Protein AF-D5ET42-F1 (afdb_monomer_lite)

pLDDT: mean 80.45, std 18.59, range [32.22, 98.06]

Radius of gyration: 42.94 Å; chains: 1; bounding box: 82×72×112 Å

Secondary structure (DSSP, 8-state):
-HHHHHHHHHHHHHHHHHHHHHHHHHHHHHHHHHHHHHHHHHHHHHHHHHHHHHHHHHHHHHHHHHHHHHHHHHHHHHHHHTTT--HHHHHHHHHHHHHHHTTS-HHHHHHHHHHHHHHHHHHT-PPPHHHHHHHHTTTT-----------S--------------

Organism: Xylanibacter ruminicola (strain ATCC 19189 / DSM 19721 / CIP 105475 / JCM 8958 / 23) (NCBI:txid264731)

Foldseek 3Di:
DVVVVVVVVVVVVVVVVVVVVVVVVVVVVVVVVVVVVVVVVVVVVVVVVVVVVVVVVVVVVVVVVVVVVVVVVVVVVVVVPVPCPPVVVVLVVLVVVLVVLLLDDPVSLVVNLVVVVVVCVVVVDDDDPVSVVSNVCSPVDPPPNPPPPPPDDPPDPPDDDPDDDD

Structure (mmCIF, N/CA/C/O backbone):
data_AF-D5ET42-F1
#
_entry.id   AF-D5ET42-F1
#
loop_
_atom_site.group_PDB
_atom_site.id
_atom_site.type_symbol
_atom_site.label_atom_id
_atom_site.label_alt_id
_atom_site.label_comp_id
_atom_site.label_asym_id
_atom_site.label_entity_id
_atom_site.label_seq_id
_atom_site.pdbx_PDB_ins_code
_atom_site.Cartn_x
_atom_site.Cartn_y
_atom_site.Cartn_z
_atom_site.occupancy
_atom_site.B_iso_or_equiv
_atom_site.auth_seq_id
_atom_site.auth_comp_id
_atom_site.auth_asym_id
_atom_site.auth_atom_id
_atom_site.pdbx_PDB_model_num
ATOM 1 N N . MET A 1 1 ? 43.937 9.858 -68.565 1.00 61.78 1 MET A N 1
ATOM 2 C CA . MET A 1 1 ? 43.182 10.762 -67.668 1.00 61.78 1 MET A CA 1
ATOM 3 C C . MET A 1 1 ? 41.912 10.107 -67.129 1.00 61.78 1 MET A C 1
ATOM 5 O O . MET A 1 1 ? 41.608 10.360 -65.976 1.00 61.78 1 MET A O 1
ATOM 9 N N . GLU A 1 2 ? 41.227 9.237 -67.883 1.00 67.81 2 GLU A N 1
ATOM 10 C CA . GLU A 1 2 ? 40.017 8.525 -67.415 1.00 67.81 2 GLU A CA 1
ATOM 11 C C . GLU A 1 2 ? 40.243 7.592 -66.215 1.00 67.81 2 GLU A C 1
ATOM 13 O O . GLU A 1 2 ? 39.484 7.678 -65.259 1.00 67.81 2 GLU A O 1
ATOM 18 N N . GLN A 1 3 ? 41.324 6.801 -66.191 1.00 73.69 3 GLN A N 1
ATOM 19 C CA . GLN A 1 3 ? 41.611 5.878 -65.076 1.00 73.69 3 GLN A CA 1
ATOM 20 C C . GLN A 1 3 ? 41.656 6.581 -63.703 1.00 73.69 3 GLN A C 1
ATOM 22 O O . GLN A 1 3 ? 41.017 6.146 -62.755 1.00 73.69 3 GLN A O 1
ATOM 27 N N . ASN A 1 4 ? 42.324 7.739 -63.617 1.00 84.19 4 ASN A N 1
ATOM 28 C CA . ASN A 1 4 ? 42.388 8.532 -62.381 1.00 84.19 4 ASN A CA 1
ATOM 29 C C . ASN A 1 4 ? 41.017 9.077 -61.945 1.00 84.19 4 ASN A C 1
ATOM 31 O O . ASN A 1 4 ? 40.796 9.307 -60.759 1.00 84.19 4 ASN A O 1
ATOM 35 N N . TYR A 1 5 ? 40.115 9.339 -62.893 1.00 88.06 5 TYR A N 1
ATOM 36 C CA . TYR A 1 5 ? 38.769 9.818 -62.589 1.00 88.06 5 TYR A CA 1
ATOM 37 C C . TYR A 1 5 ? 37.882 8.683 -62.059 1.00 88.06 5 TYR A C 1
ATOM 39 O O . TYR A 1 5 ? 37.144 8.879 -61.094 1.00 88.06 5 TYR A O 1
ATOM 47 N N . GLU A 1 6 ? 37.993 7.488 -62.642 1.00 90.69 6 GLU A N 1
ATOM 48 C CA . GLU A 1 6 ? 37.292 6.290 -62.169 1.00 90.69 6 GLU A CA 1
ATOM 49 C C . GLU A 1 6 ? 37.764 5.861 -60.775 1.00 90.69 6 GLU A C 1
ATOM 51 O O . GLU A 1 6 ? 36.929 5.598 -59.908 1.00 90.69 6 GLU A O 1
ATOM 56 N N . ASP A 1 7 ? 39.075 5.891 -60.522 1.00 91.38 7 ASP A N 1
ATOM 57 C CA . ASP A 1 7 ? 39.653 5.561 -59.215 1.00 91.38 7 ASP A CA 1
ATOM 58 C C . ASP A 1 7 ? 39.192 6.545 -58.126 1.00 91.38 7 ASP A C 1
ATOM 60 O O . ASP A 1 7 ? 38.817 6.140 -57.021 1.00 91.38 7 ASP A O 1
ATOM 64 N N . LEU A 1 8 ? 39.146 7.846 -58.440 1.00 92.75 8 LEU A N 1
ATOM 65 C CA . LEU A 1 8 ? 38.658 8.870 -57.513 1.00 92.75 8 LEU A CA 1
ATOM 66 C C . LEU A 1 8 ? 37.167 8.690 -57.201 1.00 92.75 8 LEU A C 1
ATOM 68 O O . LEU A 1 8 ? 36.753 8.820 -56.048 1.00 92.75 8 LEU A O 1
ATOM 72 N N . LYS A 1 9 ? 36.363 8.363 -58.217 1.00 94.31 9 LYS A N 1
ATOM 73 C CA . LYS A 1 9 ? 34.932 8.100 -58.051 1.00 94.31 9 LYS A CA 1
ATOM 74 C C . LYS A 1 9 ? 34.693 6.854 -57.198 1.00 94.31 9 LYS A C 1
ATOM 76 O O . LYS A 1 9 ? 33.888 6.896 -56.272 1.00 94.31 9 LYS A O 1
ATOM 81 N N . ALA A 1 10 ? 35.443 5.779 -57.439 1.00 93.75 10 ALA A N 1
ATOM 82 C CA . ALA A 1 10 ? 35.372 4.560 -56.640 1.00 93.75 10 ALA A CA 1
ATOM 83 C C . ALA A 1 10 ? 35.770 4.804 -55.175 1.00 93.75 10 ALA A C 1
ATOM 85 O O . ALA A 1 10 ? 35.119 4.288 -54.262 1.00 93.75 10 ALA A O 1
ATOM 86 N N . TRP A 1 11 ? 36.800 5.623 -54.938 1.00 95.56 11 TRP A N 1
ATOM 87 C CA . TRP A 1 11 ? 37.194 6.038 -53.592 1.00 95.56 11 TRP A CA 1
ATOM 88 C C . TRP A 1 11 ? 36.097 6.857 -52.902 1.00 95.56 11 TRP A C 1
ATOM 90 O O . TRP A 1 11 ? 35.747 6.567 -51.758 1.00 95.56 11 TRP A O 1
ATOM 100 N N . GLN A 1 12 ? 35.503 7.825 -53.604 1.00 95.94 12 GLN A N 1
ATOM 101 C CA . GLN A 1 12 ? 34.404 8.640 -53.083 1.00 95.94 12 GLN A CA 1
ATOM 102 C C . GLN A 1 12 ? 33.178 7.783 -52.730 1.00 95.94 12 GLN A C 1
ATOM 104 O O . GLN A 1 12 ? 32.610 7.939 -51.648 1.00 95.94 12 GLN A O 1
ATOM 109 N N . ASP A 1 13 ? 32.799 6.846 -53.599 1.00 96.12 13 ASP A N 1
ATOM 110 C CA . ASP A 1 13 ? 31.690 5.917 -53.363 1.00 96.12 13 ASP A CA 1
ATOM 111 C C . ASP A 1 13 ? 31.999 4.930 -52.221 1.00 96.12 13 ASP A C 1
ATOM 113 O O . ASP A 1 13 ? 31.106 4.518 -51.476 1.00 96.12 13 ASP A O 1
ATOM 117 N N . GLY A 1 14 ? 33.267 4.545 -52.049 1.00 97.00 14 GLY A N 1
ATOM 118 C CA . GLY A 1 14 ? 33.737 3.764 -50.904 1.00 97.00 14 GLY A CA 1
ATOM 119 C C . GLY A 1 14 ? 33.610 4.533 -49.588 1.00 97.00 14 GLY A C 1
ATOM 120 O O . GLY A 1 14 ? 32.990 4.039 -48.647 1.00 97.00 14 GLY A O 1
ATOM 121 N N . ALA A 1 15 ? 34.127 5.763 -49.545 1.00 96.19 15 ALA A N 1
ATOM 122 C CA . ALA A 1 15 ? 34.041 6.640 -48.379 1.00 96.19 15 ALA A CA 1
ATOM 123 C C . ALA A 1 15 ? 32.583 6.945 -48.006 1.00 96.19 15 ALA A C 1
ATOM 125 O O . ALA A 1 15 ? 32.216 6.891 -46.833 1.00 96.19 15 ALA A O 1
ATOM 126 N N . ARG A 1 16 ? 31.727 7.188 -49.006 1.00 97.31 16 ARG A N 1
ATOM 127 C CA . ARG A 1 16 ? 30.291 7.398 -48.805 1.00 97.31 16 ARG A CA 1
ATOM 128 C C . ARG A 1 16 ? 29.624 6.191 -48.146 1.00 97.31 16 ARG A C 1
ATOM 130 O O . ARG A 1 16 ? 28.936 6.371 -47.148 1.00 97.31 16 ARG A O 1
ATOM 137 N N . ARG A 1 17 ? 29.863 4.975 -48.652 1.00 97.19 17 ARG A N 1
ATOM 138 C CA . ARG A 1 17 ? 29.296 3.744 -48.069 1.00 97.19 17 ARG A CA 1
ATOM 139 C C . ARG A 1 17 ? 29.757 3.508 -46.632 1.00 97.19 17 ARG A C 1
ATOM 141 O O . ARG A 1 17 ? 28.965 3.068 -45.806 1.00 97.19 17 ARG A O 1
ATOM 148 N N . MET A 1 18 ? 31.021 3.803 -46.323 1.00 97.00 18 MET A N 1
ATOM 149 C CA . MET A 1 18 ? 31.527 3.697 -44.951 1.00 97.00 18 MET A CA 1
ATOM 150 C C . MET A 1 18 ? 30.821 4.679 -44.013 1.00 97.00 18 MET A C 1
ATOM 152 O O . MET A 1 18 ? 30.337 4.268 -42.964 1.00 97.00 18 MET A O 1
ATOM 156 N N . LEU A 1 19 ? 30.686 5.944 -44.422 1.00 97.06 19 LEU A N 1
ATOM 157 C CA . LEU A 1 19 ? 29.977 6.954 -43.633 1.00 97.06 19 LEU A CA 1
ATOM 158 C C . LEU A 1 19 ? 28.491 6.617 -43.458 1.00 97.06 19 LEU A C 1
ATOM 160 O O . LEU A 1 19 ? 27.949 6.808 -42.374 1.00 97.06 19 LEU A O 1
ATOM 164 N N . GLU A 1 20 ? 27.832 6.100 -44.495 1.00 97.69 20 GLU A N 1
ATOM 165 C CA . GLU A 1 20 ? 26.436 5.652 -44.413 1.00 97.69 20 GLU A CA 1
ATOM 166 C C . GLU A 1 20 ? 26.274 4.501 -43.405 1.00 97.69 20 GLU A C 1
ATOM 168 O O . GLU A 1 20 ? 25.365 4.545 -42.575 1.00 97.69 20 GLU A O 1
ATOM 173 N N . ASN A 1 21 ? 27.193 3.529 -43.402 1.00 97.88 21 ASN A N 1
ATOM 174 C CA . ASN A 1 21 ? 27.199 2.444 -42.417 1.00 97.88 21 ASN A CA 1
ATOM 175 C C . ASN A 1 21 ? 27.434 2.954 -40.987 1.00 97.88 21 ASN A C 1
ATOM 177 O O . ASN A 1 21 ? 26.739 2.526 -40.065 1.00 97.88 21 ASN A O 1
ATOM 181 N N . ASP A 1 22 ? 28.379 3.876 -40.792 1.00 97.81 22 ASP A N 1
ATOM 182 C CA . ASP A 1 22 ? 28.669 4.451 -39.474 1.00 97.81 22 ASP A CA 1
ATOM 183 C C . ASP A 1 22 ? 27.476 5.257 -38.940 1.00 97.81 22 ASP A C 1
ATOM 185 O O . ASP A 1 22 ? 27.125 5.153 -37.762 1.00 97.81 22 ASP A O 1
ATOM 189 N N . ILE A 1 23 ? 26.810 6.026 -39.809 1.00 97.50 23 ILE A N 1
ATOM 190 C CA . ILE A 1 23 ? 25.582 6.753 -39.467 1.00 97.50 23 ILE A CA 1
ATOM 191 C C . ILE A 1 23 ? 24.500 5.777 -39.001 1.00 97.50 23 ILE A C 1
ATOM 193 O O . ILE A 1 23 ? 23.846 6.037 -37.990 1.00 97.50 23 ILE A O 1
ATOM 197 N N . GLU A 1 24 ? 24.315 4.660 -39.702 1.00 97.81 24 GLU A N 1
ATOM 198 C CA . GLU A 1 24 ? 23.279 3.689 -39.356 1.00 97.81 24 GLU A CA 1
ATOM 199 C C . GLU A 1 24 ? 23.560 3.003 -38.012 1.00 97.81 24 GLU A C 1
ATOM 201 O O . GLU A 1 24 ? 22.688 2.963 -37.144 1.00 97.81 24 GLU A O 1
ATOM 206 N N . GLN A 1 25 ? 24.810 2.598 -37.762 1.00 97.88 25 GLN A N 1
ATOM 207 C CA . GLN A 1 25 ? 25.213 2.059 -36.458 1.00 97.88 25 GLN A CA 1
ATOM 208 C C . GLN A 1 25 ? 25.005 3.064 -35.318 1.00 97.88 25 GLN A C 1
ATOM 210 O O . GLN A 1 25 ? 24.648 2.692 -34.198 1.00 97.88 25 GLN A O 1
ATOM 215 N N . MET A 1 26 ? 25.258 4.349 -35.571 1.00 97.75 26 MET A N 1
ATOM 216 C CA . MET A 1 26 ? 25.073 5.392 -34.564 1.00 97.75 26 MET A CA 1
ATOM 217 C C . MET A 1 26 ? 23.593 5.646 -34.264 1.00 97.75 26 MET A C 1
ATOM 219 O O . MET A 1 26 ? 23.257 5.870 -3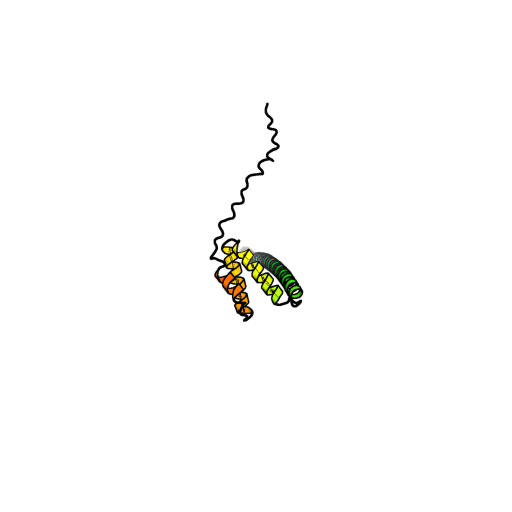3.099 1.00 97.75 26 MET A O 1
ATOM 223 N N . LYS A 1 27 ? 22.704 5.560 -35.262 1.00 97.81 27 LYS A N 1
ATOM 224 C CA . LYS A 1 27 ? 21.250 5.626 -35.039 1.00 97.81 27 LYS A CA 1
ATOM 225 C C . LYS A 1 27 ? 20.757 4.456 -34.197 1.00 97.81 27 LYS A C 1
ATOM 227 O O . LYS A 1 27 ? 20.032 4.685 -33.235 1.00 97.81 27 LYS A O 1
ATOM 232 N N . GLU A 1 28 ? 21.197 3.238 -34.504 1.00 97.69 28 GLU A N 1
ATOM 233 C CA . GLU A 1 28 ? 20.810 2.048 -33.740 1.00 97.69 28 GLU A CA 1
ATOM 234 C C . GLU A 1 28 ? 21.252 2.169 -32.272 1.00 97.69 28 GLU A C 1
ATOM 236 O O . GLU A 1 28 ? 20.462 1.978 -31.346 1.00 97.69 28 GLU A O 1
ATOM 241 N N . LYS A 1 29 ? 22.501 2.595 -32.034 1.00 97.31 29 LYS A N 1
ATOM 242 C CA . LYS A 1 29 ? 23.007 2.861 -30.676 1.00 97.31 29 LYS A CA 1
ATOM 243 C C . LYS A 1 29 ? 22.227 3.968 -29.967 1.00 97.31 29 LYS A C 1
ATOM 245 O O . LYS A 1 29 ? 22.035 3.893 -28.753 1.00 97.31 29 LYS A O 1
ATOM 250 N N . LEU A 1 30 ? 21.812 5.011 -30.686 1.00 97.25 30 LEU A N 1
ATOM 251 C CA . LEU A 1 30 ? 20.998 6.085 -30.121 1.00 97.25 30 LEU A CA 1
ATOM 252 C C . LEU A 1 30 ? 19.616 5.567 -29.707 1.00 97.25 30 LEU A C 1
ATOM 254 O O . LEU A 1 30 ? 19.175 5.858 -28.598 1.00 97.25 30 LEU A O 1
ATOM 258 N N . GLU A 1 31 ? 18.966 4.766 -30.546 1.00 97.44 31 GLU A N 1
ATOM 259 C CA . GLU A 1 31 ? 17.667 4.164 -30.242 1.00 97.44 31 GLU A CA 1
ATOM 260 C C . GLU A 1 31 ? 17.739 3.235 -29.023 1.00 97.44 31 GLU A C 1
ATOM 262 O O . GLU A 1 31 ? 16.921 3.346 -28.107 1.00 97.44 31 GLU A O 1
ATOM 267 N N . GLN A 1 32 ? 18.775 2.395 -28.939 1.00 96.62 32 GLN A N 1
ATOM 268 C CA . GLN A 1 32 ? 19.031 1.564 -27.758 1.00 96.62 32 GLN A CA 1
ATOM 269 C C . GLN A 1 32 ? 19.169 2.412 -26.484 1.00 96.62 32 GLN A C 1
ATOM 271 O O . GLN A 1 32 ? 18.574 2.088 -25.455 1.00 96.62 32 GLN A O 1
ATOM 276 N N . LYS A 1 33 ? 19.904 3.530 -26.545 1.00 96.50 33 LYS A N 1
ATOM 277 C CA . LYS A 1 33 ? 20.048 4.451 -25.406 1.00 96.50 33 LYS A CA 1
ATOM 278 C C . LYS A 1 33 ? 18.732 5.121 -25.021 1.00 96.50 33 LYS A C 1
ATOM 280 O O . LYS A 1 33 ? 18.449 5.234 -23.833 1.00 96.50 33 LYS A O 1
ATOM 285 N N . LEU A 1 34 ? 17.921 5.538 -25.991 1.00 96.81 34 LEU A N 1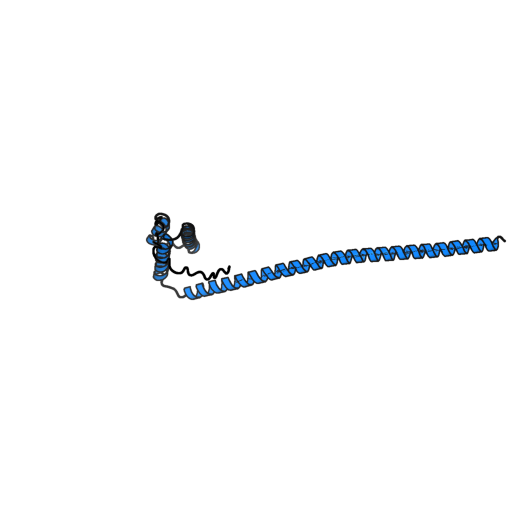
ATOM 286 C CA . LEU A 1 34 ? 16.604 6.123 -25.723 1.00 96.81 34 LEU A CA 1
ATOM 287 C C . LEU A 1 34 ? 15.670 5.117 -25.039 1.00 96.81 34 LEU A C 1
ATOM 289 O O . LEU A 1 34 ? 14.960 5.476 -24.102 1.00 96.81 34 LEU A O 1
ATOM 293 N N . ASN A 1 35 ? 15.712 3.850 -25.452 1.00 96.75 35 ASN A N 1
ATOM 294 C CA . ASN A 1 35 ? 14.950 2.789 -24.798 1.00 96.75 35 ASN A CA 1
ATOM 295 C C . ASN A 1 35 ? 15.416 2.547 -23.354 1.00 96.75 35 ASN A C 1
ATOM 297 O O . ASN A 1 35 ? 14.577 2.360 -22.475 1.00 96.75 35 ASN A O 1
ATOM 301 N N . LEU A 1 36 ? 16.724 2.612 -23.082 1.00 96.69 36 LEU A N 1
ATOM 302 C CA . LEU A 1 36 ? 17.248 2.512 -21.714 1.00 96.69 36 LEU A CA 1
ATOM 303 C C . LEU A 1 36 ? 16.757 3.653 -20.816 1.00 96.69 36 LEU A C 1
ATOM 305 O O . LEU A 1 36 ? 16.370 3.390 -19.683 1.00 96.69 36 LEU A O 1
ATOM 309 N N . VAL A 1 37 ? 16.716 4.891 -21.317 1.00 97.06 37 VAL A N 1
ATOM 310 C CA . VAL A 1 37 ? 16.195 6.037 -20.548 1.00 97.06 37 VAL A CA 1
ATOM 311 C C . VAL A 1 37 ? 14.733 5.812 -20.159 1.00 97.06 37 VAL A C 1
ATOM 313 O O . VAL A 1 37 ? 14.387 5.961 -18.993 1.00 97.06 37 VAL A O 1
ATOM 316 N N . ARG A 1 38 ? 13.898 5.342 -21.092 1.00 96.44 38 ARG A N 1
ATOM 317 C CA . ARG A 1 38 ? 12.492 5.008 -20.799 1.00 96.44 38 ARG A CA 1
ATOM 318 C C . ARG A 1 38 ? 12.357 3.912 -19.740 1.00 96.44 38 ARG A C 1
ATOM 320 O O . ARG A 1 38 ? 11.472 3.971 -18.894 1.00 96.44 38 ARG A O 1
ATOM 327 N N . LEU A 1 39 ? 13.227 2.901 -19.774 1.00 96.94 39 LEU A N 1
ATOM 328 C CA . LEU A 1 39 ? 13.244 1.853 -18.748 1.00 96.94 39 LEU A CA 1
ATOM 329 C C . LEU A 1 39 ? 13.669 2.392 -17.378 1.00 96.94 39 LEU A C 1
ATOM 331 O O . LEU A 1 39 ? 13.138 1.940 -16.365 1.00 96.94 39 LEU A O 1
ATOM 335 N N . MET A 1 40 ? 14.595 3.352 -17.334 1.00 97.06 40 MET A N 1
ATOM 336 C CA . MET A 1 40 ? 14.982 4.018 -16.089 1.00 97.06 40 MET A CA 1
ATOM 337 C C . MET A 1 40 ? 13.823 4.833 -15.510 1.00 97.06 40 MET A C 1
ATOM 339 O O . MET A 1 40 ? 13.522 4.670 -14.335 1.00 97.06 40 MET A O 1
ATOM 343 N N . GLU A 1 41 ? 13.109 5.604 -16.335 1.00 96.75 41 GLU A N 1
ATOM 344 C CA . GLU A 1 41 ? 11.921 6.362 -15.906 1.00 96.75 41 GLU A CA 1
ATOM 345 C C . GLU A 1 41 ? 10.851 5.438 -15.300 1.00 96.75 41 GLU A C 1
ATOM 347 O O . GLU A 1 41 ? 10.364 5.678 -14.196 1.00 96.75 41 GLU A O 1
ATOM 352 N N . LEU A 1 42 ? 10.551 4.316 -15.964 1.00 97.56 42 LEU A N 1
ATOM 353 C CA . LEU A 1 42 ? 9.627 3.307 -15.430 1.00 97.56 42 LEU A CA 1
ATOM 354 C C . LEU A 1 42 ? 10.133 2.670 -14.129 1.00 97.56 42 LEU A C 1
ATOM 356 O O . LEU A 1 42 ? 9.342 2.316 -13.255 1.00 97.56 42 LEU A O 1
ATOM 360 N N . THR A 1 43 ? 11.447 2.502 -13.990 1.00 97.81 43 THR A N 1
ATOM 361 C CA . THR A 1 43 ? 12.050 1.964 -12.766 1.00 97.81 43 THR A CA 1
ATOM 362 C C . THR A 1 43 ? 11.884 2.943 -11.604 1.00 97.81 43 THR A C 1
ATOM 364 O O . THR A 1 43 ? 11.491 2.519 -10.519 1.00 97.81 43 THR A O 1
ATOM 367 N N . ASP A 1 44 ? 12.093 4.239 -11.830 1.00 97.81 44 ASP A N 1
ATOM 368 C CA . ASP A 1 44 ? 11.899 5.280 -10.814 1.00 97.81 44 ASP A CA 1
ATOM 369 C C . ASP A 1 44 ? 10.430 5.377 -10.367 1.00 97.81 44 ASP A C 1
ATOM 371 O O . ASP A 1 44 ? 10.138 5.491 -9.169 1.00 97.81 44 ASP A O 1
ATOM 375 N N . GLU A 1 45 ? 9.483 5.244 -11.302 1.00 97.75 45 GLU A N 1
ATOM 376 C CA . GLU A 1 45 ? 8.052 5.163 -10.982 1.00 97.75 45 GLU A CA 1
ATOM 377 C C . GLU A 1 45 ? 7.730 3.945 -10.101 1.00 97.75 45 GLU A C 1
ATOM 379 O O . GLU A 1 45 ? 6.994 4.053 -9.111 1.00 97.75 45 GLU A O 1
ATOM 384 N N . LEU A 1 46 ? 8.298 2.779 -10.427 1.00 98.06 46 LEU A N 1
ATOM 385 C CA . LEU A 1 46 ? 8.115 1.559 -9.642 1.00 98.06 46 LEU A CA 1
ATOM 386 C C . LEU A 1 46 ? 8.728 1.674 -8.244 1.00 98.06 46 LEU A C 1
ATOM 388 O O . LEU A 1 46 ? 8.090 1.250 -7.280 1.00 98.06 46 LEU A O 1
ATOM 392 N N . LEU A 1 47 ? 9.914 2.272 -8.113 1.00 97.88 47 LEU A N 1
ATOM 393 C CA . LEU A 1 47 ? 10.551 2.524 -6.817 1.00 97.88 47 LEU A CA 1
ATOM 394 C C . LEU A 1 47 ? 9.688 3.440 -5.947 1.00 97.88 47 LEU A C 1
ATOM 396 O O . LEU A 1 47 ? 9.380 3.096 -4.807 1.00 97.88 47 LEU A O 1
ATOM 400 N N . THR A 1 48 ? 9.181 4.531 -6.522 1.00 97.62 48 THR A N 1
ATOM 401 C CA . THR A 1 48 ? 8.266 5.449 -5.826 1.00 97.62 48 THR A CA 1
ATOM 402 C C . THR A 1 48 ? 7.009 4.723 -5.331 1.00 97.62 48 THR A C 1
ATOM 404 O O . THR A 1 48 ? 6.529 4.949 -4.217 1.00 97.62 48 THR A O 1
ATOM 407 N N . LYS A 1 49 ? 6.466 3.806 -6.142 1.00 97.88 49 LYS A N 1
ATOM 408 C CA . LYS A 1 49 ? 5.300 2.999 -5.763 1.00 97.88 49 LYS A CA 1
ATOM 409 C C . LYS A 1 49 ? 5.618 2.005 -4.643 1.00 97.88 49 LYS A C 1
ATOM 411 O O . LYS A 1 49 ? 4.777 1.808 -3.767 1.00 97.88 49 LYS A O 1
ATOM 416 N N . ILE A 1 50 ? 6.800 1.391 -4.661 1.00 97.94 50 ILE A N 1
ATOM 417 C CA . ILE A 1 50 ? 7.267 0.488 -3.600 1.00 97.94 50 ILE A CA 1
ATOM 418 C C . ILE A 1 50 ? 7.387 1.244 -2.276 1.00 97.94 50 ILE A C 1
ATOM 420 O O . ILE A 1 50 ? 6.869 0.768 -1.267 1.00 97.94 50 ILE A O 1
ATOM 424 N N . ASP A 1 51 ? 7.994 2.429 -2.278 1.00 97.50 51 ASP A N 1
ATOM 425 C CA . ASP A 1 51 ? 8.156 3.238 -1.066 1.00 97.50 51 ASP A CA 1
ATOM 426 C C . ASP A 1 51 ? 6.807 3.625 -0.459 1.00 97.50 51 ASP A C 1
ATOM 428 O O . ASP A 1 51 ? 6.588 3.471 0.746 1.00 97.50 51 ASP A O 1
ATOM 432 N N . ARG A 1 52 ? 5.856 4.034 -1.305 1.00 97.88 52 ARG A N 1
ATOM 433 C CA . ARG A 1 52 ? 4.485 4.313 -0.871 1.00 97.88 52 ARG A CA 1
ATOM 434 C C . ARG A 1 52 ? 3.819 3.086 -0.242 1.00 97.88 52 ARG A C 1
ATOM 436 O O . ARG A 1 52 ? 3.274 3.191 0.853 1.00 97.88 52 ARG A O 1
ATOM 443 N N . LEU A 1 53 ? 3.864 1.934 -0.913 1.00 97.69 53 LEU A N 1
ATOM 444 C CA . LEU A 1 53 ? 3.257 0.696 -0.408 1.00 97.69 53 LEU A CA 1
ATOM 445 C C . LEU A 1 53 ? 3.904 0.232 0.903 1.00 97.69 53 LEU A C 1
ATOM 447 O O . LEU A 1 53 ? 3.213 -0.273 1.785 1.00 97.69 53 LEU A O 1
ATOM 451 N N . ASN A 1 54 ? 5.214 0.425 1.057 1.00 97.50 54 ASN A N 1
ATOM 452 C CA . ASN A 1 54 ? 5.915 0.127 2.302 1.00 97.50 54 ASN A CA 1
ATOM 453 C C . ASN A 1 54 ? 5.442 1.025 3.452 1.00 97.50 54 ASN A C 1
ATOM 455 O O . ASN A 1 54 ? 5.245 0.522 4.559 1.00 97.50 54 ASN A O 1
ATOM 459 N N . SER A 1 55 ? 5.212 2.316 3.191 1.00 96.94 55 SER A N 1
ATOM 460 C CA . SER A 1 55 ? 4.631 3.232 4.180 1.00 96.94 55 SER A CA 1
ATOM 461 C C . SER A 1 55 ? 3.220 2.797 4.582 1.00 96.94 55 SER A C 1
ATOM 463 O O . SER A 1 55 ? 2.940 2.661 5.770 1.00 96.94 55 SER A O 1
ATOM 465 N N . GLU A 1 56 ? 2.355 2.499 3.608 1.00 97.19 56 GLU A N 1
ATOM 466 C CA . GLU A 1 56 ? 0.984 2.029 3.863 1.00 97.19 56 GLU A CA 1
ATOM 467 C C . GLU A 1 56 ? 0.982 0.724 4.688 1.00 97.19 56 GLU A C 1
ATOM 469 O O . GLU A 1 56 ? 0.219 0.576 5.644 1.00 97.19 56 GLU A O 1
ATOM 474 N N . LEU A 1 57 ? 1.893 -0.208 4.387 1.00 96.69 57 LEU A N 1
ATOM 475 C CA . LEU A 1 57 ? 2.049 -1.451 5.144 1.00 96.69 57 LEU A CA 1
ATOM 476 C C . LEU A 1 57 ? 2.531 -1.213 6.584 1.00 96.69 57 LEU A C 1
ATOM 478 O O . LEU A 1 57 ? 2.141 -1.947 7.498 1.00 96.69 57 LEU A O 1
ATOM 482 N N . GLN A 1 58 ? 3.406 -0.232 6.800 1.00 97.25 58 GLN A N 1
ATOM 483 C CA . GLN A 1 58 ? 3.883 0.125 8.133 1.00 97.25 58 GLN A CA 1
ATOM 484 C C . GLN A 1 58 ? 2.750 0.702 8.991 1.00 97.25 58 GLN A C 1
ATOM 486 O O . GLN A 1 58 ? 2.615 0.308 10.154 1.00 97.25 58 GLN A O 1
ATOM 491 N N . ASP A 1 59 ? 1.911 1.557 8.410 1.00 96.94 59 ASP A N 1
ATOM 492 C CA . ASP A 1 59 ? 0.750 2.134 9.089 1.00 96.94 59 ASP A CA 1
ATOM 493 C C . ASP A 1 59 ? -0.261 1.050 9.487 1.00 96.94 59 ASP A C 1
ATOM 495 O O . ASP A 1 59 ? -0.690 0.994 10.642 1.00 96.94 59 ASP A O 1
ATOM 499 N N . GLU A 1 60 ? -0.577 0.123 8.581 1.00 95.88 60 GLU A N 1
ATOM 500 C CA . GLU A 1 60 ? -1.444 -1.031 8.865 1.00 95.88 60 GLU A CA 1
ATOM 501 C C . GLU A 1 60 ? -0.891 -1.916 9.992 1.00 95.88 60 GLU A C 1
ATOM 503 O O . GLU A 1 60 ? -1.614 -2.319 10.909 1.00 95.88 60 GLU A O 1
ATOM 508 N N . ARG A 1 61 ? 0.421 -2.186 9.995 1.00 95.94 61 ARG A N 1
ATOM 509 C CA . ARG A 1 61 ? 1.065 -2.942 11.084 1.00 95.94 61 ARG A CA 1
ATOM 510 C C . ARG A 1 61 ? 0.935 -2.230 12.429 1.00 95.94 61 ARG A C 1
ATOM 512 O O . ARG A 1 61 ? 0.650 -2.889 13.431 1.00 95.94 61 ARG A O 1
ATOM 519 N N . ALA A 1 62 ? 1.110 -0.910 12.458 1.00 95.50 62 ALA A N 1
ATOM 520 C CA . ALA A 1 62 ? 0.949 -0.118 13.674 1.00 95.50 62 ALA A CA 1
ATOM 521 C C . ALA A 1 62 ? -0.506 -0.137 14.175 1.00 95.50 62 ALA A C 1
ATOM 523 O O . ALA A 1 62 ? -0.749 -0.345 15.368 1.00 95.50 62 ALA A O 1
ATOM 524 N N . GLN A 1 63 ? -1.479 0.004 13.270 1.00 94.50 63 GLN A N 1
ATOM 525 C CA . GLN A 1 63 ? -2.904 -0.086 13.603 1.00 94.50 63 GLN A CA 1
ATOM 526 C C . GLN A 1 63 ? -3.270 -1.463 14.161 1.00 94.50 63 GLN A C 1
ATOM 528 O O . GLN A 1 63 ? -3.936 -1.556 15.197 1.00 94.50 63 GLN A O 1
ATOM 533 N N . ARG A 1 64 ? -2.782 -2.537 13.532 1.00 94.69 64 ARG A N 1
ATOM 534 C CA . ARG A 1 64 ? -2.987 -3.906 14.010 1.00 94.69 64 ARG A CA 1
ATOM 535 C C . ARG A 1 64 ? -2.409 -4.115 15.405 1.00 94.69 64 ARG A C 1
ATOM 537 O O . ARG A 1 64 ? -3.093 -4.667 16.262 1.00 94.69 64 ARG A O 1
ATOM 544 N N . GLN A 1 65 ? -1.190 -3.646 15.660 1.00 94.88 65 GLN A N 1
ATOM 545 C CA . GLN A 1 65 ? -0.576 -3.7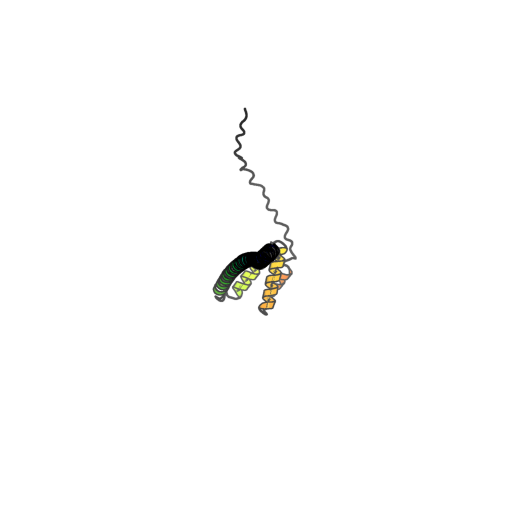61 16.982 1.00 94.88 65 GLN A CA 1
ATOM 546 C C . GLN A 1 65 ? -1.388 -3.007 18.046 1.00 94.88 65 GLN A C 1
ATOM 548 O O . GLN A 1 65 ? -1.625 -3.531 19.134 1.00 94.88 65 GLN A O 1
ATOM 553 N N . ALA A 1 66 ? -1.882 -1.808 17.725 1.00 93.31 66 ALA A N 1
ATOM 554 C CA . ALA A 1 66 ? -2.758 -1.058 18.621 1.00 93.31 66 ALA A CA 1
ATOM 555 C C . ALA A 1 66 ? -4.076 -1.804 18.904 1.00 93.31 66 ALA A C 1
ATOM 557 O O . ALA A 1 66 ? -4.555 -1.811 20.041 1.00 93.31 66 ALA A O 1
ATOM 558 N N . ALA A 1 67 ? -4.657 -2.458 17.895 1.00 91.88 67 ALA A N 1
ATOM 559 C CA . ALA A 1 67 ? -5.852 -3.281 18.058 1.00 91.88 67 ALA A CA 1
ATOM 560 C C . ALA A 1 67 ? -5.589 -4.526 18.924 1.00 91.88 67 ALA A C 1
ATOM 562 O O . ALA A 1 67 ? -6.389 -4.831 19.806 1.00 91.88 67 ALA A O 1
ATOM 563 N N . GLU A 1 68 ? -4.455 -5.206 18.738 1.00 93.31 68 GLU A N 1
ATOM 564 C CA . GLU A 1 68 ? -4.049 -6.362 19.551 1.00 93.31 68 GLU A CA 1
ATOM 565 C C . GLU A 1 68 ? -3.835 -5.981 21.024 1.00 93.31 68 GLU A C 1
ATOM 567 O O . GLU A 1 68 ? -4.265 -6.712 21.920 1.00 93.31 68 GLU A O 1
ATOM 572 N N . VAL A 1 69 ? -3.249 -4.809 21.296 1.00 92.25 69 VAL A N 1
ATOM 573 C CA . VAL A 1 69 ? -3.121 -4.278 22.664 1.00 92.25 69 VAL A CA 1
ATOM 574 C C . VAL A 1 69 ? -4.498 -4.037 23.283 1.00 92.25 69 VAL A C 1
ATOM 576 O O . VAL A 1 69 ? -4.763 -4.545 24.373 1.00 92.25 69 VAL A O 1
ATOM 579 N N . LYS A 1 70 ? -5.406 -3.350 22.576 1.00 91.06 70 LYS A N 1
ATOM 580 C CA . LYS A 1 70 ? -6.783 -3.120 23.053 1.00 91.06 70 LYS A CA 1
ATOM 581 C C . LYS A 1 70 ? -7.526 -4.431 23.313 1.00 91.06 70 LYS A C 1
ATOM 583 O O . LYS A 1 70 ? -8.217 -4.565 24.319 1.00 91.06 70 LYS A O 1
ATOM 588 N N . LEU A 1 71 ? -7.368 -5.419 22.435 1.00 89.19 71 LEU A N 1
ATOM 589 C CA . LEU A 1 71 ? -7.989 -6.732 22.592 1.00 89.19 71 LEU A CA 1
ATOM 590 C C . LEU A 1 71 ? -7.407 -7.492 23.795 1.00 89.19 71 LEU A C 1
ATOM 592 O O . LEU A 1 71 ? -8.147 -8.126 24.543 1.00 89.19 71 LEU A O 1
ATOM 596 N N . SER A 1 72 ? -6.101 -7.377 24.044 1.00 88.06 72 SER A N 1
ATOM 597 C CA . SER A 1 72 ? -5.454 -7.912 25.249 1.00 88.06 72 SER A CA 1
ATOM 598 C C . SER A 1 72 ? -5.970 -7.247 26.531 1.00 88.06 72 SER A C 1
ATOM 600 O O . SER A 1 72 ? -6.232 -7.932 27.521 1.00 88.06 72 SER A O 1
ATOM 602 N N . GLU A 1 73 ? -6.172 -5.928 26.526 1.00 87.06 73 GLU A N 1
ATOM 603 C CA . GLU A 1 73 ? -6.782 -5.195 27.644 1.00 87.06 73 GLU A CA 1
ATOM 604 C C . GLU A 1 73 ? -8.221 -5.651 27.908 1.00 87.06 73 GLU A C 1
ATOM 606 O O . GLU A 1 73 ? -8.567 -5.955 29.053 1.00 87.06 73 GLU A O 1
ATOM 611 N N . LEU A 1 74 ? -9.034 -5.795 26.856 1.00 83.94 74 LEU A N 1
ATOM 612 C CA . LEU A 1 74 ? -10.386 -6.354 26.953 1.00 83.94 74 LEU A CA 1
ATOM 613 C C . LEU A 1 74 ? -10.370 -7.782 27.509 1.00 83.94 74 LEU A C 1
ATOM 615 O O . LEU A 1 74 ? -11.152 -8.106 28.403 1.00 83.94 74 LEU A O 1
ATOM 619 N N . ASN A 1 75 ? -9.438 -8.623 27.058 1.00 78.31 75 ASN A N 1
ATOM 620 C CA . ASN A 1 75 ? -9.294 -9.983 27.566 1.00 78.31 75 ASN A CA 1
ATOM 621 C C . ASN A 1 75 ? -8.925 -10.002 29.054 1.00 78.31 75 ASN A C 1
ATOM 623 O O . ASN A 1 75 ? -9.498 -10.792 29.802 1.00 78.31 75 ASN A O 1
ATOM 627 N N . LYS A 1 76 ? -8.034 -9.116 29.520 1.00 79.62 76 LYS A N 1
ATOM 628 C CA . LYS A 1 76 ? -7.704 -8.982 30.952 1.00 79.62 76 LYS A CA 1
ATOM 629 C C . LYS A 1 76 ? -8.910 -8.541 31.780 1.00 79.62 76 LYS A C 1
ATOM 631 O O . LYS A 1 76 ? -9.117 -9.082 32.865 1.00 79.62 76 LYS A O 1
ATOM 636 N N . LEU A 1 77 ? -9.717 -7.609 31.268 1.00 75.06 77 LEU A N 1
ATOM 637 C CA . LEU A 1 77 ? -10.979 -7.221 31.903 1.00 75.06 77 LEU A CA 1
ATOM 638 C C . LEU A 1 77 ? -11.935 -8.416 31.977 1.00 75.06 77 LEU A C 1
ATOM 640 O O . LEU A 1 77 ? -12.457 -8.702 33.050 1.00 75.06 77 LEU A O 1
ATOM 644 N N . SER A 1 78 ? -12.092 -9.175 30.890 1.00 67.12 78 SER A N 1
ATOM 645 C CA . SER A 1 78 ? -12.939 -10.374 30.878 1.00 67.12 78 SER A CA 1
ATOM 646 C C . SER A 1 78 ? -12.447 -11.449 31.856 1.00 67.12 78 SER A C 1
ATOM 648 O O . SER A 1 78 ? -13.246 -12.016 32.591 1.00 67.12 78 SER A O 1
ATOM 650 N N . ALA A 1 79 ? -11.133 -11.674 31.953 1.00 62.81 79 ALA A N 1
ATOM 651 C CA . ALA A 1 79 ? -10.537 -12.662 32.847 1.00 62.81 79 ALA A CA 1
ATOM 652 C C . ALA A 1 79 ? -10.622 -12.237 34.324 1.00 62.81 79 ALA A C 1
ATOM 654 O O . ALA A 1 79 ? -10.818 -13.078 35.201 1.00 62.81 79 ALA A O 1
ATOM 655 N N . GLY A 1 80 ? -10.521 -10.933 34.608 1.00 55.72 80 GLY A N 1
ATOM 656 C CA . GLY A 1 80 ? -10.753 -10.370 35.940 1.00 55.72 80 GLY A CA 1
ATOM 657 C C . GLY A 1 80 ? -12.223 -10.436 36.368 1.00 55.72 80 GLY A C 1
ATOM 658 O O . GLY A 1 80 ? -12.509 -10.695 37.536 1.00 55.72 80 GLY A O 1
ATOM 659 N N . VAL A 1 81 ? -13.147 -10.277 35.416 1.00 54.12 81 VAL A N 1
ATOM 660 C CA . VAL A 1 81 ? -14.605 -10.393 35.611 1.00 54.12 81 VAL A CA 1
ATOM 661 C C . VAL A 1 81 ? -15.082 -11.858 35.591 1.00 54.12 81 VAL A C 1
ATOM 663 O O . VAL A 1 81 ? -16.145 -12.166 36.121 1.00 54.12 81 VAL A O 1
ATOM 666 N N . ALA A 1 82 ? -14.278 -12.791 35.067 1.00 47.72 82 ALA A N 1
ATOM 667 C CA . ALA A 1 82 ? -14.547 -14.234 35.069 1.00 47.72 82 ALA A CA 1
ATOM 668 C C . ALA A 1 82 ? -14.331 -14.912 36.437 1.00 47.72 82 ALA A C 1
ATOM 670 O O . ALA A 1 82 ? -14.625 -16.101 36.595 1.00 47.72 82 ALA A O 1
ATOM 671 N N . ARG A 1 83 ? -13.894 -14.180 37.473 1.00 53.00 83 ARG A N 1
ATOM 672 C CA . ARG A 1 83 ? -14.286 -14.554 38.838 1.00 53.00 83 ARG A CA 1
ATOM 673 C C . ARG A 1 83 ? -15.777 -14.302 38.897 1.00 53.00 83 ARG A C 1
ATOM 675 O O . ARG A 1 83 ? -16.138 -13.139 38.908 1.00 53.00 83 ARG A O 1
ATOM 682 N N . LYS A 1 84 ? -16.595 -15.364 38.878 1.00 58.28 84 LYS A N 1
ATOM 683 C CA . LYS A 1 84 ? -18.065 -15.325 38.954 1.00 58.28 84 LYS A CA 1
ATOM 684 C C . LYS A 1 84 ? -18.519 -14.319 40.017 1.00 58.28 84 LYS A C 1
ATOM 686 O O . LYS A 1 84 ? -18.759 -14.703 41.160 1.00 58.28 84 LYS A O 1
ATOM 691 N N . SER A 1 85 ? -18.606 -13.041 39.656 1.00 60.41 85 SER A N 1
ATOM 692 C CA . SER A 1 85 ? -19.249 -12.040 40.483 1.00 60.41 85 SER A CA 1
ATOM 693 C C . SER A 1 85 ? -20.658 -12.579 40.647 1.00 60.41 85 SER A C 1
ATOM 695 O O . SER A 1 85 ? -21.276 -12.916 39.628 1.00 60.41 85 SER A O 1
ATOM 697 N N . PRO A 1 86 ? -21.135 -12.780 41.886 1.00 75.44 86 PRO A N 1
ATOM 698 C CA . PRO A 1 86 ? -22.496 -13.223 42.111 1.00 75.44 86 PRO A CA 1
ATOM 699 C C . PRO A 1 86 ? -23.420 -12.418 41.201 1.00 75.44 86 PRO A C 1
ATOM 701 O O . PRO A 1 86 ? -23.271 -11.201 41.100 1.00 75.44 86 PRO A O 1
ATOM 704 N N . GLN A 1 87 ? -24.346 -13.079 40.506 1.00 74.19 87 GLN A N 1
ATOM 705 C CA . GLN A 1 87 ? -25.278 -12.413 39.585 1.00 74.19 87 GLN A CA 1
ATOM 706 C C . GLN A 1 87 ? -25.931 -11.182 40.242 1.00 74.19 87 GLN A C 1
ATOM 708 O O . GLN A 1 87 ? -26.145 -10.158 39.604 1.00 74.19 87 GLN A O 1
ATOM 713 N N . VAL A 1 88 ? -26.147 -11.261 41.556 1.00 77.56 88 VAL A N 1
ATOM 714 C CA . VAL A 1 88 ? -26.605 -10.177 42.428 1.00 77.56 88 VAL A CA 1
ATOM 715 C C . VAL A 1 88 ? -25.728 -8.919 42.348 1.00 77.56 88 VAL A C 1
ATOM 717 O O . VAL A 1 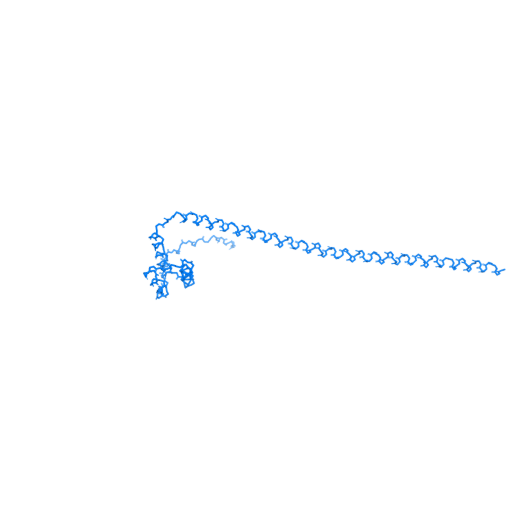88 ? -26.264 -7.819 42.232 1.00 77.56 88 VAL A O 1
ATOM 720 N N . ASP A 1 89 ? -24.403 -9.052 42.377 1.00 80.31 89 ASP A N 1
ATOM 721 C CA . ASP A 1 89 ? -23.466 -7.925 42.325 1.00 80.31 89 ASP A CA 1
ATOM 722 C C . ASP A 1 89 ? -23.415 -7.293 40.932 1.00 80.31 89 ASP A C 1
ATOM 724 O O . ASP A 1 89 ? -23.372 -6.067 40.812 1.00 80.31 89 ASP A O 1
ATOM 728 N N . ILE A 1 90 ? -23.510 -8.114 39.881 1.00 79.25 90 ILE A N 1
ATOM 729 C CA . ILE A 1 90 ? -23.617 -7.640 38.494 1.00 79.25 90 ILE A CA 1
ATOM 730 C C . ILE A 1 90 ? -24.907 -6.828 38.329 1.00 79.25 90 ILE A C 1
ATOM 732 O O . ILE A 1 90 ? -24.861 -5.673 37.909 1.00 79.25 90 ILE A O 1
ATOM 736 N N . LEU A 1 91 ? -26.050 -7.374 38.754 1.00 83.38 91 LEU A N 1
ATOM 737 C CA . LEU A 1 91 ? -27.339 -6.678 38.703 1.00 83.38 91 LEU A CA 1
ATOM 738 C C . LEU A 1 91 ? -27.337 -5.397 39.554 1.00 83.38 91 LEU A C 1
ATOM 740 O O . LEU A 1 91 ? -27.906 -4.381 39.159 1.00 83.38 91 LEU A O 1
ATOM 744 N N . LYS A 1 92 ? -26.664 -5.399 40.711 1.00 84.38 92 LYS A N 1
ATOM 745 C CA . LYS A 1 92 ? -26.497 -4.203 41.553 1.00 84.38 92 LYS A CA 1
ATOM 746 C C . LYS A 1 92 ? -25.678 -3.119 40.847 1.00 84.38 92 LYS A C 1
ATOM 748 O O . LYS A 1 92 ? -26.058 -1.947 40.898 1.00 84.38 92 LYS A O 1
ATOM 753 N N . ALA A 1 93 ? -24.593 -3.492 40.170 1.0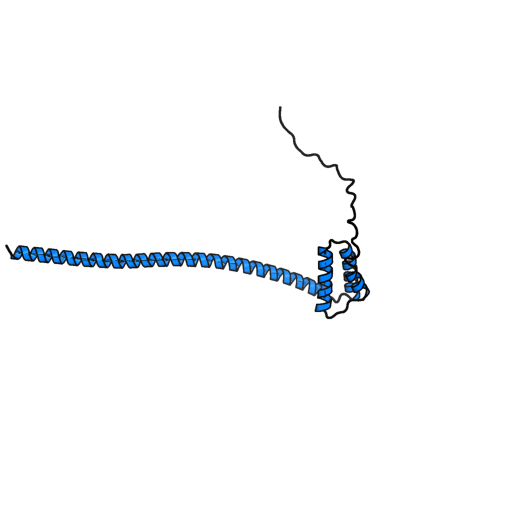0 84.38 93 ALA A N 1
ATOM 754 C CA . ALA A 1 93 ? -23.791 -2.566 39.378 1.00 84.38 93 ALA A CA 1
ATOM 755 C C . ALA A 1 93 ? -24.592 -1.993 38.198 1.00 84.38 93 ALA A C 1
ATOM 757 O O . ALA A 1 93 ? -24.569 -0.781 37.983 1.00 84.38 93 ALA A O 1
ATOM 758 N N . MET A 1 94 ? -25.372 -2.828 37.503 1.00 86.06 94 MET A N 1
ATOM 759 C CA . MET A 1 94 ? -26.243 -2.405 36.399 1.00 86.06 94 MET A CA 1
ATOM 760 C C . MET A 1 94 ? -27.303 -1.396 36.855 1.00 86.06 94 MET A C 1
ATOM 762 O O . MET A 1 94 ? -27.422 -0.325 36.259 1.00 86.06 94 MET A O 1
ATOM 766 N N . ARG A 1 95 ? -27.994 -1.661 37.973 1.00 86.38 95 ARG A N 1
ATOM 767 C CA . ARG A 1 95 ? -28.931 -0.702 38.592 1.00 86.38 95 ARG A CA 1
ATOM 768 C C . ARG A 1 95 ? -28.253 0.617 38.945 1.00 86.38 95 ARG A C 1
ATOM 770 O O . ARG A 1 95 ? -28.803 1.690 38.710 1.00 86.38 95 ARG A O 1
ATOM 777 N N . SER A 1 96 ? -27.053 0.554 39.524 1.00 87.44 96 SER A N 1
ATOM 778 C CA . SER A 1 96 ? -26.313 1.763 39.885 1.00 87.44 96 SER A CA 1
ATOM 779 C C . SER A 1 96 ? -25.901 2.568 38.654 1.00 87.44 96 SER A C 1
ATOM 781 O O . SER A 1 96 ? -25.951 3.796 38.691 1.00 87.44 96 SER A O 1
ATOM 783 N N . TYR A 1 97 ? -25.505 1.894 37.575 1.00 87.88 97 TYR A N 1
ATOM 784 C CA . TYR A 1 97 ? -25.157 2.532 36.314 1.00 87.88 97 TYR A CA 1
ATOM 785 C C . TYR A 1 97 ? -26.365 3.238 35.688 1.00 87.88 97 TYR A C 1
ATOM 787 O O . TYR A 1 97 ? -26.252 4.415 35.355 1.00 87.88 97 TYR A O 1
ATOM 795 N N . LEU A 1 98 ? -27.533 2.588 35.616 1.00 86.56 98 LEU A N 1
ATOM 796 C CA . LEU A 1 98 ? -28.761 3.198 35.082 1.00 86.56 98 LEU A CA 1
ATOM 797 C C . LEU A 1 98 ? -29.159 4.469 35.848 1.00 86.56 98 LEU A C 1
ATOM 799 O O . LEU A 1 98 ? -29.389 5.513 35.234 1.00 86.56 98 LEU A O 1
ATOM 803 N N . LYS A 1 99 ? -29.101 4.434 37.186 1.00 85.56 99 LYS A N 1
ATOM 804 C CA . LYS A 1 99 ? -29.348 5.613 38.037 1.00 85.56 99 LYS A CA 1
ATOM 805 C C . LYS A 1 99 ? -28.385 6.770 37.761 1.00 85.56 99 LYS A C 1
ATOM 807 O O . LYS A 1 99 ? -28.774 7.936 37.826 1.00 85.56 99 LYS A O 1
ATOM 812 N N . ILE A 1 100 ? -27.115 6.474 37.482 1.00 85.31 100 ILE A N 1
ATOM 813 C CA . ILE A 1 100 ? -26.119 7.496 37.128 1.00 85.31 100 ILE A CA 1
ATOM 814 C C . ILE A 1 100 ? -26.387 8.037 35.719 1.00 85.31 100 ILE A C 1
ATOM 816 O O . ILE A 1 100 ? -26.266 9.246 35.503 1.00 85.31 100 ILE A O 1
ATOM 820 N N . SER A 1 101 ? -26.751 7.163 34.780 1.00 85.94 101 SER A N 1
ATOM 821 C CA . SER A 1 101 ? -27.021 7.496 33.380 1.00 85.94 101 SER A CA 1
ATOM 822 C C . SER A 1 101 ? -28.225 8.419 33.214 1.00 85.94 101 SER A C 1
ATOM 824 O O . SER A 1 101 ? -28.138 9.334 32.400 1.00 85.94 101 SER A O 1
ATOM 826 N N . LYS A 1 102 ? -29.266 8.305 34.054 1.00 83.00 102 LYS A N 1
ATOM 827 C CA . LYS A 1 102 ? -30.394 9.263 34.099 1.00 83.00 102 LYS A CA 1
ATOM 828 C C . LYS A 1 102 ? -29.956 10.730 34.233 1.00 83.00 102 LYS A C 1
ATOM 830 O O . LYS A 1 102 ? -30.618 11.624 33.729 1.00 83.00 102 LYS A O 1
ATOM 835 N N . ARG A 1 103 ? -28.806 10.990 34.868 1.00 80.88 103 ARG A N 1
ATOM 836 C CA . ARG A 1 103 ? -28.244 12.342 35.075 1.00 80.88 103 ARG A CA 1
ATOM 837 C C . ARG A 1 103 ? -27.294 12.797 33.963 1.00 80.88 103 ARG A C 1
ATOM 839 O O . ARG A 1 103 ? -26.614 13.813 34.118 1.00 80.88 103 ARG A O 1
ATOM 846 N N . LYS A 1 104 ? -27.122 12.006 32.904 1.00 83.44 104 LYS A N 1
ATOM 847 C CA . LYS A 1 104 ? -26.217 12.309 31.787 1.00 83.44 104 LYS A CA 1
ATOM 848 C C . LYS A 1 104 ? -26.992 12.933 30.627 1.00 83.44 104 LYS A C 1
ATOM 850 O O . LYS A 1 104 ? -28.215 12.927 30.594 1.00 83.44 104 LYS A O 1
ATOM 855 N N . ASN A 1 105 ? -26.252 13.499 29.677 1.00 83.75 105 ASN A N 1
ATOM 856 C CA . ASN A 1 105 ? -26.832 14.051 28.457 1.00 83.75 105 ASN A CA 1
ATOM 857 C C . ASN A 1 105 ? -27.477 12.955 27.590 1.00 83.75 105 ASN A C 1
ATOM 859 O O . ASN A 1 105 ? -27.156 11.774 27.730 1.00 83.75 105 ASN A O 1
ATOM 863 N N . LEU A 1 106 ? -28.347 13.369 26.664 1.00 83.88 106 LEU A N 1
ATOM 864 C CA . LEU A 1 106 ? -29.124 12.472 25.805 1.00 83.88 106 LEU A CA 1
ATOM 865 C C . LEU A 1 106 ? -28.259 11.403 25.119 1.00 83.88 106 LEU A C 1
ATOM 867 O O . LEU A 1 106 ? -28.526 10.221 25.286 1.00 83.88 106 LEU A O 1
ATOM 871 N N . ALA A 1 107 ? -27.152 11.799 24.483 1.00 82.12 107 ALA A N 1
ATOM 872 C CA . ALA A 1 107 ? -26.249 10.868 23.801 1.00 82.12 107 ALA A CA 1
ATOM 873 C C . ALA A 1 107 ? -25.714 9.746 24.715 1.00 82.12 107 ALA A C 1
ATOM 875 O O . ALA A 1 107 ? -25.574 8.600 24.296 1.00 82.12 107 ALA A O 1
ATOM 876 N N . LYS A 1 108 ? -25.421 10.046 25.990 1.00 84.19 108 LYS A N 1
ATOM 877 C CA . LYS A 1 108 ? -24.979 9.026 26.955 1.00 84.19 108 LYS A CA 1
ATOM 878 C C . LYS A 1 108 ? -26.128 8.139 27.433 1.00 84.19 108 LYS A C 1
ATOM 880 O O . LYS A 1 108 ? -25.879 6.978 27.749 1.00 84.19 108 LYS A O 1
ATOM 885 N N . ARG A 1 109 ? -27.358 8.659 27.491 1.00 86.06 109 ARG A N 1
ATOM 886 C CA . ARG A 1 109 ? -28.556 7.868 27.815 1.00 86.06 109 ARG A CA 1
ATOM 887 C C . ARG A 1 109 ? -28.897 6.896 26.690 1.00 86.06 109 ARG A C 1
ATOM 889 O O . ARG A 1 109 ? -29.082 5.715 26.959 1.00 86.06 109 ARG A O 1
ATOM 896 N N . GLU A 1 110 ? -28.859 7.359 25.445 1.00 85.00 110 GLU A N 1
ATOM 897 C CA . GLU A 1 110 ? -29.041 6.526 24.249 1.00 85.00 110 GLU A CA 1
ATOM 898 C C . GLU A 1 110 ? -27.968 5.436 24.151 1.00 85.00 110 GLU A C 1
ATOM 900 O O . GLU A 1 110 ? -28.291 4.266 23.951 1.00 85.00 110 GLU A O 1
ATOM 905 N N . ALA A 1 111 ? -26.697 5.784 24.387 1.00 85.88 111 ALA A N 1
ATOM 906 C CA . ALA A 1 111 ? -25.614 4.804 24.434 1.00 85.88 111 ALA A CA 1
ATOM 907 C C . ALA A 1 111 ? -25.845 3.736 25.518 1.00 85.88 111 ALA A C 1
ATOM 909 O O . ALA A 1 111 ? -25.646 2.550 25.266 1.00 85.88 111 ALA A O 1
ATOM 910 N N . ALA A 1 112 ? -26.313 4.132 26.707 1.00 86.31 112 ALA A N 1
ATOM 911 C CA . ALA A 1 112 ? -26.664 3.187 27.764 1.00 86.31 112 ALA A CA 1
ATOM 912 C C . ALA A 1 112 ? -27.829 2.267 27.351 1.00 86.31 112 ALA A C 1
ATOM 914 O O . ALA A 1 112 ? -27.735 1.058 27.552 1.00 86.31 112 ALA A O 1
ATOM 915 N N . LYS A 1 113 ? -28.887 2.801 26.722 1.00 87.25 113 LYS A N 1
ATOM 916 C CA . LYS A 1 113 ? -30.005 1.992 26.201 1.00 87.25 113 LYS A CA 1
ATOM 917 C C . LYS A 1 113 ? -29.539 0.959 25.178 1.00 87.25 113 LYS A C 1
ATOM 919 O O . LYS A 1 113 ? -29.923 -0.207 25.277 1.00 87.25 113 LYS A O 1
ATOM 924 N N . MET A 1 114 ? -28.689 1.364 24.234 1.00 87.81 114 MET A N 1
ATOM 925 C CA . MET A 1 114 ? -28.140 0.456 23.223 1.00 87.81 114 MET A CA 1
ATOM 926 C C . MET A 1 114 ? -27.335 -0.676 23.858 1.00 87.81 114 MET A C 1
ATOM 928 O O . MET A 1 114 ? -27.614 -1.836 23.575 1.00 87.81 114 MET A O 1
ATOM 932 N N . VAL A 1 115 ? -26.419 -0.357 24.780 1.00 86.50 115 VAL A N 1
ATOM 933 C CA . VAL A 1 115 ? -25.588 -1.364 25.463 1.00 86.50 115 VAL A CA 1
ATOM 934 C C . VAL A 1 115 ? -26.446 -2.412 26.177 1.00 86.50 115 VAL A C 1
ATOM 936 O O . VAL A 1 115 ? -26.182 -3.604 26.058 1.00 86.50 115 VAL A O 1
ATOM 939 N N . PHE A 1 116 ? -27.493 -1.996 26.896 1.00 85.12 116 PHE A N 1
ATOM 940 C CA . PHE A 1 116 ? -28.386 -2.934 27.586 1.00 85.12 116 PHE A CA 1
ATOM 941 C C . PHE A 1 116 ? -29.233 -3.763 26.613 1.00 85.12 116 PHE A C 1
ATOM 943 O O . PHE A 1 116 ? -29.388 -4.962 26.819 1.00 85.12 116 PHE A O 1
ATOM 950 N N . THR A 1 117 ? -29.734 -3.156 25.535 1.00 82.94 117 THR A N 1
ATOM 951 C CA . THR A 1 117 ? -30.517 -3.866 24.509 1.00 82.94 117 THR A CA 1
ATOM 952 C C . THR A 1 117 ? -29.671 -4.931 23.808 1.00 82.94 117 THR A C 1
ATOM 954 O O . THR A 1 117 ? -30.118 -6.059 23.603 1.00 82.94 117 THR A O 1
ATOM 957 N N . GLU A 1 118 ? -28.421 -4.600 23.489 1.00 84.50 118 GLU A N 1
ATOM 958 C CA . GLU A 1 118 ? -27.467 -5.517 22.868 1.00 84.50 118 GLU A CA 1
ATOM 959 C C . GLU A 1 118 ? -27.036 -6.634 23.833 1.00 84.50 118 GLU A C 1
ATOM 961 O O . GLU A 1 118 ? -26.898 -7.788 23.426 1.00 84.50 118 GLU A O 1
ATOM 966 N N . LEU A 1 119 ? -26.913 -6.336 25.132 1.00 82.25 119 LEU A N 1
ATOM 967 C CA . LEU A 1 119 ? -26.708 -7.339 26.182 1.00 82.25 119 LEU A CA 1
ATOM 968 C C . LEU A 1 119 ? -27.881 -8.328 26.284 1.00 82.25 119 LEU A C 1
ATOM 970 O O . LEU A 1 119 ? -27.627 -9.529 26.326 1.00 82.25 119 LEU A O 1
ATOM 974 N N . CYS A 1 120 ? -29.139 -7.866 26.269 1.00 77.44 120 CYS A N 1
ATOM 975 C CA . CYS A 1 120 ? -30.308 -8.761 26.235 1.00 77.44 120 CYS A CA 1
ATOM 976 C C . CYS A 1 120 ? -30.269 -9.685 25.013 1.00 77.44 120 CYS A C 1
ATOM 978 O O . CYS A 1 120 ? -30.437 -10.899 25.131 1.00 77.44 120 CYS A O 1
ATOM 980 N N . ALA A 1 121 ? -30.023 -9.101 23.834 1.00 79.69 121 ALA A N 1
ATOM 981 C CA . ALA A 1 121 ? -30.039 -9.822 22.567 1.00 79.69 121 ALA A CA 1
ATOM 982 C C . ALA A 1 121 ? -28.906 -10.857 22.467 1.00 79.69 121 ALA A C 1
ATOM 984 O O . ALA A 1 121 ? -29.127 -11.976 22.006 1.00 79.69 121 ALA A O 1
ATOM 985 N N . SER A 1 122 ? -27.699 -10.500 22.912 1.00 77.31 122 SER A N 1
ATOM 986 C CA . SER A 1 122 ? -26.516 -11.368 22.839 1.00 77.31 122 SER A CA 1
ATOM 987 C C . SER A 1 122 ? -26.502 -12.462 23.905 1.00 77.31 122 SER A C 1
ATOM 989 O O . SER A 1 122 ? -26.073 -13.580 23.620 1.00 77.31 122 SER A O 1
ATOM 991 N N . ALA A 1 123 ? -26.981 -12.172 25.117 1.00 70.38 123 ALA A N 1
ATOM 992 C CA . ALA A 1 123 ? -26.978 -13.128 26.221 1.00 70.38 123 ALA A CA 1
ATOM 993 C C . ALA A 1 123 ? -28.214 -14.044 26.251 1.00 70.38 123 ALA A C 1
ATOM 995 O O . ALA A 1 123 ? -28.241 -14.962 27.068 1.00 70.38 123 ALA A O 1
ATOM 996 N N . GLN A 1 124 ? -29.229 -13.801 25.404 1.00 68.44 124 GLN A N 1
ATOM 997 C CA . GLN A 1 124 ? -30.549 -14.455 25.482 1.00 68.44 124 GLN A CA 1
ATOM 998 C C . GLN A 1 124 ? -31.124 -14.425 26.908 1.00 68.44 124 GLN A C 1
ATOM 1000 O O . GLN A 1 124 ? -31.711 -15.393 27.390 1.00 68.44 124 GLN A O 1
ATOM 1005 N N . MET A 1 125 ? -30.889 -13.320 27.612 1.00 68.56 125 MET A N 1
ATOM 1006 C CA . MET A 1 125 ? -31.290 -13.141 28.999 1.00 68.56 125 MET A CA 1
ATOM 1007 C C . MET A 1 125 ? -32.332 -12.040 29.094 1.00 68.56 125 MET A C 1
ATOM 1009 O O . MET A 1 125 ? -32.105 -10.930 28.615 1.00 68.56 125 MET A O 1
ATOM 1013 N N . ASP A 1 126 ? -33.414 -12.331 29.809 1.00 74.88 126 ASP A N 1
ATOM 1014 C CA . ASP A 1 126 ? -34.344 -11.309 30.266 1.00 74.88 126 ASP A CA 1
ATOM 1015 C C . ASP A 1 126 ? -33.778 -10.646 31.524 1.00 74.88 126 ASP A C 1
ATOM 1017 O O . ASP A 1 126 ? -33.408 -11.313 32.500 1.00 74.88 126 ASP A O 1
ATOM 1021 N N . PHE A 1 127 ? -33.678 -9.317 31.509 1.00 80.81 127 PHE A N 1
ATOM 1022 C CA . PHE A 1 127 ? -33.359 -8.585 32.727 1.00 80.81 127 PHE A CA 1
ATOM 1023 C C . PHE A 1 127 ? -34.545 -8.609 33.697 1.00 80.81 127 PHE A C 1
ATOM 1025 O O . PHE A 1 127 ? -35.697 -8.655 33.268 1.00 80.81 127 PHE A O 1
ATOM 1032 N N . PRO A 1 128 ? -34.275 -8.526 35.012 1.00 85.31 128 PRO A N 1
ATOM 1033 C CA . PRO A 1 128 ? -35.305 -8.246 36.002 1.00 85.31 128 PRO A CA 1
ATOM 1034 C C . PRO A 1 128 ? -36.173 -7.043 35.610 1.00 85.31 128 PRO A C 1
ATOM 1036 O O . PRO A 1 128 ? -35.668 -6.048 35.085 1.00 85.31 128 PRO A O 1
ATOM 1039 N N . GLU A 1 129 ? -37.467 -7.134 35.908 1.00 83.56 129 GLU A N 1
ATOM 1040 C CA . GLU A 1 129 ? -38.488 -6.149 35.526 1.00 83.56 129 GLU A CA 1
ATOM 1041 C C . GLU A 1 129 ? -38.136 -4.727 35.993 1.00 83.56 129 GLU A C 1
ATOM 1043 O O . GLU A 1 129 ? -38.280 -3.773 35.237 1.00 83.56 129 GLU A O 1
ATOM 1048 N N . ASP A 1 130 ? -37.524 -4.599 37.173 1.00 85.25 130 ASP A N 1
ATOM 1049 C CA . ASP A 1 130 ? -37.079 -3.317 37.726 1.00 85.25 130 ASP A CA 1
ATOM 1050 C C . ASP A 1 130 ? -35.964 -2.642 36.904 1.00 85.25 130 ASP A C 1
ATOM 1052 O O . ASP A 1 130 ? -35.874 -1.417 36.849 1.00 85.25 130 ASP A O 1
ATOM 1056 N N . ILE A 1 131 ? -35.102 -3.423 36.247 1.00 85.69 131 ILE A N 1
ATOM 1057 C CA . ILE A 1 131 ? -34.061 -2.899 35.350 1.00 85.69 131 ILE A CA 1
ATOM 1058 C C . ILE A 1 131 ? -34.677 -2.479 34.015 1.00 85.69 131 ILE A C 1
ATOM 1060 O O . ILE A 1 131 ? -34.273 -1.459 33.459 1.00 85.69 131 ILE A O 1
ATOM 1064 N N . MET A 1 132 ? -35.645 -3.249 33.515 1.00 83.56 132 MET A N 1
ATOM 1065 C CA . MET A 1 132 ? -36.354 -2.949 32.269 1.00 83.56 132 MET A CA 1
ATOM 1066 C C . MET A 1 132 ? -37.186 -1.669 32.388 1.00 83.56 132 MET A C 1
ATOM 1068 O O . MET A 1 132 ? -37.127 -0.824 31.497 1.00 83.56 132 MET A O 1
ATOM 1072 N N . GLU A 1 133 ? -37.878 -1.489 33.512 1.00 84.25 133 GLU A N 1
ATOM 1073 C CA . GLU A 1 133 ? -38.621 -0.271 33.845 1.00 84.25 133 GLU A CA 1
ATOM 1074 C C . GLU A 1 133 ? -37.679 0.944 33.955 1.00 84.25 133 GLU A C 1
ATOM 1076 O O . GLU A 1 133 ? -37.894 1.992 33.342 1.00 84.25 133 GLU A O 1
ATOM 1081 N N . GLU A 1 134 ? -36.549 0.802 34.654 1.00 83.25 134 GLU A N 1
ATOM 1082 C CA . GLU A 1 134 ? -35.557 1.878 34.768 1.00 83.25 134 GLU A CA 1
ATOM 1083 C C . GLU A 1 134 ? -34.941 2.248 33.402 1.00 83.25 134 GLU A C 1
ATOM 1085 O O . GLU A 1 134 ? -34.606 3.413 33.166 1.00 83.25 134 GLU A O 1
ATOM 1090 N N . LEU A 1 135 ? -34.811 1.271 32.494 1.00 84.62 135 LEU A N 1
ATOM 1091 C CA . LEU A 1 135 ? -34.328 1.460 31.128 1.00 84.62 135 LEU A CA 1
ATOM 1092 C C . LEU A 1 135 ? -35.348 2.201 30.252 1.00 84.62 135 LEU A C 1
ATOM 1094 O O . LEU A 1 135 ? -34.958 3.105 29.507 1.00 84.62 135 LEU A O 1
ATOM 1098 N N . SER A 1 136 ? -36.639 1.854 30.330 1.00 81.88 136 SER A N 1
ATOM 1099 C CA . SER A 1 136 ? -37.691 2.548 29.574 1.00 81.88 136 SER A CA 1
ATOM 1100 C C . SER A 1 136 ? -37.796 4.011 29.992 1.00 81.88 136 SER A C 1
ATOM 1102 O O . SER A 1 136 ? -37.864 4.882 29.125 1.00 81.88 136 SER A O 1
ATOM 1104 N N . HIS A 1 137 ? -37.655 4.286 31.291 1.00 82.62 137 HIS A N 1
ATOM 1105 C CA . HIS A 1 137 ? -37.762 5.625 31.876 1.00 82.62 137 HIS A CA 1
ATOM 1106 C C . HIS A 1 137 ? -36.440 6.415 31.920 1.00 82.62 137 HIS A C 1
ATOM 1108 O O . HIS A 1 137 ? -36.353 7.450 32.582 1.00 82.62 137 HIS A O 1
ATOM 1114 N N . LEU A 1 138 ? -35.380 5.963 31.235 1.00 80.50 138 LEU A N 1
ATOM 1115 C CA . LEU A 1 138 ? -34.106 6.701 31.166 1.00 80.50 138 LEU A CA 1
ATOM 1116 C C . LEU A 1 138 ? -34.271 8.106 30.565 1.00 80.50 138 LEU A C 1
ATOM 1118 O O . LEU A 1 138 ? -33.540 9.023 30.947 1.00 80.50 138 LEU A O 1
ATOM 1122 N N . ASP A 1 139 ? -35.221 8.266 29.643 1.00 73.69 139 ASP A N 1
ATOM 1123 C CA . ASP A 1 139 ? -35.460 9.529 28.937 1.00 73.69 139 ASP A CA 1
ATOM 1124 C C . ASP A 1 139 ? -36.551 10.391 29.588 1.00 73.69 139 ASP A C 1
ATOM 1126 O O . ASP A 1 139 ? -36.611 11.587 29.304 1.00 73.69 139 ASP A O 1
ATOM 1130 N N . ASP A 1 140 ? -37.346 9.810 30.490 1.00 70.62 140 ASP A N 1
ATOM 1131 C CA . ASP A 1 140 ? -38.559 10.417 31.051 1.00 70.62 140 ASP A CA 1
ATOM 1132 C C . ASP A 1 140 ? -38.254 11.550 32.033 1.00 70.62 140 ASP A C 1
ATOM 1134 O O . ASP A 1 140 ? -39.006 12.518 32.133 1.00 70.62 140 ASP A O 1
ATOM 1138 N N . GLU A 1 141 ? -37.106 11.489 32.708 1.00 57.56 141 GLU A N 1
ATOM 1139 C CA . GLU A 1 141 ? -36.588 12.616 33.475 1.00 57.56 141 GLU A CA 1
ATOM 1140 C C . GLU A 1 141 ? -35.550 13.368 32.636 1.00 57.56 141 GLU A C 1
ATOM 1142 O O . GLU A 1 141 ? -34.357 13.053 32.634 1.00 57.56 141 GLU A O 1
ATOM 1147 N N . GLN A 1 142 ? -35.966 14.433 31.946 1.00 54.66 142 GLN A N 1
ATOM 1148 C CA . GLN A 1 142 ? -35.068 15.579 31.815 1.00 54.66 142 GLN A CA 1
ATOM 1149 C C . GLN A 1 142 ? -34.886 16.162 33.220 1.00 54.66 142 GLN A C 1
ATOM 1151 O O . GLN A 1 142 ? -35.604 17.067 33.631 1.00 54.66 142 GLN A O 1
ATOM 1156 N N . LEU A 1 143 ? -33.933 15.624 33.985 1.00 54.69 143 LEU A N 1
ATOM 1157 C CA . LEU A 1 143 ? -33.405 16.350 35.131 1.00 54.69 143 LEU A CA 1
ATOM 1158 C C . LEU A 1 143 ? -32.842 17.654 34.576 1.00 54.69 143 LEU A C 1
ATOM 1160 O O . LEU A 1 143 ? -31.853 17.633 33.835 1.00 54.69 143 LEU A O 1
ATOM 1164 N N . GLU A 1 144 ? -33.511 18.764 34.896 1.00 47.41 144 GLU A N 1
ATOM 1165 C CA . GLU A 1 144 ? -33.015 20.102 34.606 1.00 47.41 144 GLU A CA 1
ATOM 1166 C C . GLU A 1 144 ? -31.517 20.154 34.941 1.00 47.41 144 GLU A C 1
ATOM 1168 O O . GLU A 1 144 ? -31.097 19.580 35.960 1.00 47.41 144 GLU A O 1
ATOM 1173 N N . PRO A 1 145 ? -30.683 20.787 34.093 1.00 50.19 145 PRO A N 1
ATOM 1174 C CA . PRO A 1 145 ? -29.269 20.922 34.381 1.00 50.19 145 PRO A CA 1
ATOM 1175 C C . PRO A 1 145 ? -29.140 21.474 35.793 1.00 50.19 145 PRO A C 1
ATOM 1177 O O . PRO A 1 145 ? -29.647 22.554 36.087 1.00 50.19 145 PRO A O 1
ATOM 1180 N N . LYS A 1 146 ? -28.498 20.717 36.686 1.00 48.00 146 LYS A N 1
ATOM 1181 C CA . LYS A 1 146 ? -28.231 21.182 38.042 1.00 48.00 146 LYS A CA 1
ATOM 1182 C C . LYS A 1 146 ? -27.429 22.472 37.892 1.00 48.00 146 LYS A C 1
ATOM 1184 O O . LYS A 1 146 ? -26.254 22.407 37.534 1.00 48.00 146 LYS A O 1
ATOM 1189 N N . VAL A 1 147 ? -28.072 23.624 38.089 1.00 46.16 147 VAL A N 1
ATOM 1190 C CA . VAL A 1 147 ? -27.415 24.929 38.053 1.00 46.16 147 VAL A CA 1
ATOM 1191 C C . VAL A 1 147 ? -26.444 24.919 39.223 1.00 46.16 147 VAL A C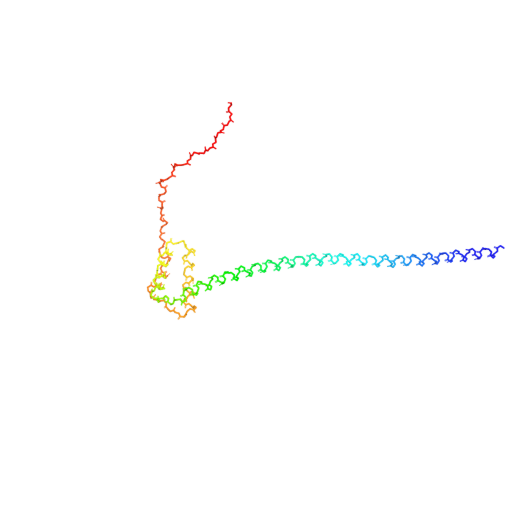 1
ATOM 1193 O O . VAL A 1 147 ? -26.816 25.127 40.377 1.00 46.16 147 VAL A O 1
ATOM 1196 N N . VAL A 1 148 ? -25.194 24.553 38.951 1.00 46.16 148 VAL A N 1
ATOM 1197 C CA . VAL A 1 148 ? -24.117 24.743 39.909 1.00 46.16 148 VAL A CA 1
ATOM 1198 C C . VAL A 1 148 ? -23.948 26.246 39.970 1.00 46.16 148 VAL A C 1
ATOM 1200 O O . VAL A 1 148 ? -23.494 26.866 39.013 1.00 46.16 148 VAL A O 1
ATOM 1203 N N . ASN A 1 149 ? -24.406 26.835 41.068 1.00 43.19 149 ASN A N 1
ATOM 1204 C CA . ASN A 1 149 ? -24.213 28.244 41.337 1.00 43.19 149 ASN A CA 1
ATOM 1205 C C . ASN A 1 149 ? -22.696 28.459 41.478 1.00 43.19 149 ASN A C 1
ATOM 1207 O O . ASN A 1 149 ? -22.129 28.208 42.539 1.00 43.19 149 ASN A O 1
ATOM 1211 N N . VAL A 1 150 ? -22.014 28.852 40.396 1.00 47.38 150 VAL A N 1
ATOM 1212 C CA . VAL A 1 150 ? -20.599 29.261 40.415 1.00 47.38 150 VAL A CA 1
ATOM 1213 C C . VAL A 1 150 ? -20.529 30.694 40.953 1.00 47.38 150 VAL A C 1
ATOM 1215 O O . VAL A 1 150 ? -20.027 31.608 40.312 1.00 47.38 150 VAL A O 1
ATOM 1218 N N . ALA A 1 151 ? -21.102 30.914 42.133 1.00 43.59 151 ALA A N 1
ATOM 1219 C CA . ALA A 1 151 ? -20.936 32.138 42.895 1.00 43.59 151 ALA A CA 1
ATOM 1220 C C . ALA A 1 151 ? -19.890 31.851 43.973 1.00 43.59 151 ALA A C 1
ATOM 1222 O O . ALA A 1 151 ? -20.220 31.397 45.066 1.00 43.59 151 ALA A O 1
ATOM 1223 N N . GLY A 1 152 ? -18.619 32.065 43.630 1.00 46.16 152 GLY A N 1
ATOM 1224 C CA . GLY A 1 152 ? -17.534 32.055 44.610 1.00 46.16 152 GLY A CA 1
ATOM 1225 C C . GLY A 1 152 ? -16.234 31.421 44.136 1.00 46.16 152 GLY A C 1
ATOM 1226 O O . GLY A 1 152 ? -15.793 30.461 44.751 1.00 46.16 152 GLY A O 1
ATOM 1227 N N . ASN A 1 153 ? -15.621 31.948 43.069 1.00 40.69 153 ASN A N 1
ATOM 1228 C CA . ASN A 1 153 ? -14.157 32.087 43.025 1.00 40.69 153 ASN A CA 1
ATOM 1229 C C . ASN A 1 153 ? -13.708 33.039 41.899 1.00 40.69 153 ASN A C 1
ATOM 1231 O O . ASN A 1 153 ? -13.072 32.644 40.929 1.00 40.69 153 ASN A O 1
ATOM 1235 N N . TYR A 1 154 ? -14.068 34.317 42.022 1.00 41.91 154 TYR A N 1
ATOM 1236 C CA . TYR A 1 154 ? -13.341 35.402 41.358 1.00 41.91 154 TYR A CA 1
ATOM 1237 C C . TYR A 1 154 ? -12.395 35.999 42.397 1.00 41.91 154 TYR A C 1
ATOM 1239 O O . TYR A 1 154 ? -12.787 36.905 43.119 1.00 41.91 154 TYR A O 1
ATOM 1247 N N . ASN A 1 155 ? -11.202 35.427 42.534 1.00 44.69 155 ASN A N 1
ATOM 1248 C CA . ASN A 1 155 ? -10.038 36.081 43.133 1.00 44.69 155 ASN A CA 1
ATOM 1249 C C . ASN A 1 155 ? -8.804 35.242 42.800 1.00 44.69 155 ASN A C 1
ATOM 1251 O O . ASN A 1 155 ? -8.344 34.458 43.617 1.00 44.69 155 ASN A O 1
ATOM 1255 N N . ASP A 1 156 ? -8.331 35.369 41.561 1.00 49.34 156 ASP A N 1
ATOM 1256 C CA . ASP A 1 156 ? -6.913 35.169 41.231 1.00 49.34 156 ASP A CA 1
ATOM 1257 C C . ASP A 1 156 ? -6.588 35.804 39.867 1.00 49.34 156 ASP A C 1
ATOM 1259 O O . ASP A 1 156 ? -5.974 35.216 38.981 1.00 49.34 156 ASP A O 1
ATOM 1263 N N . ILE A 1 157 ? -7.039 37.050 39.681 1.00 44.62 157 ILE A N 1
ATOM 1264 C CA . ILE A 1 157 ? -6.512 37.917 38.624 1.00 44.62 157 ILE A CA 1
ATOM 1265 C C . ILE A 1 157 ? -5.443 38.798 39.268 1.00 44.62 157 ILE A C 1
ATOM 1267 O O . ILE A 1 157 ? -5.711 39.926 39.671 1.00 44.62 157 ILE A O 1
ATOM 1271 N N . HIS A 1 158 ? -4.221 38.282 39.351 1.00 40.66 158 HIS A N 1
ATOM 1272 C CA . HIS A 1 158 ? -3.034 39.130 39.316 1.00 40.66 158 HIS A CA 1
ATOM 1273 C C . HIS A 1 158 ? -2.190 38.704 38.122 1.00 40.66 158 HIS A C 1
ATOM 1275 O O . HIS A 1 158 ? -1.281 37.883 38.200 1.00 40.66 158 HIS A O 1
ATOM 1281 N N . ASP A 1 159 ? -2.592 39.269 36.989 1.00 42.34 159 ASP A N 1
ATOM 1282 C CA . ASP A 1 159 ? -1.891 39.221 35.723 1.00 42.34 159 ASP A CA 1
ATOM 1283 C C . ASP A 1 159 ? -0.603 40.052 35.845 1.00 42.34 159 ASP A C 1
ATOM 1285 O O . ASP A 1 159 ? -0.631 41.262 36.097 1.00 42.34 159 ASP A O 1
ATOM 1289 N N . ASN A 1 160 ? 0.538 39.380 35.711 1.00 42.34 160 ASN A N 1
ATOM 1290 C CA . ASN A 1 160 ? 1.851 39.995 35.578 1.00 42.34 160 ASN A CA 1
ATOM 1291 C C . ASN A 1 160 ? 1.917 40.720 34.225 1.00 42.34 160 ASN A C 1
ATOM 1293 O O . ASN A 1 160 ? 2.322 40.140 33.220 1.00 42.34 160 ASN A O 1
ATOM 1297 N N . SER A 1 161 ? 1.582 42.010 34.194 1.00 44.03 161 SER A N 1
ATOM 1298 C CA . SER A 1 161 ? 1.986 42.886 33.090 1.00 44.03 161 SER A CA 1
ATOM 1299 C C . SER A 1 161 ? 2.492 44.231 33.609 1.00 44.03 161 SER A C 1
ATOM 1301 O O . SER A 1 161 ? 1.783 45.226 33.734 1.00 44.03 161 SER A O 1
ATOM 1303 N N . SER A 1 162 ? 3.793 44.265 33.900 1.00 43.19 162 SER A N 1
ATOM 1304 C CA . SER A 1 162 ? 4.565 45.501 33.924 1.00 43.19 162 SER A CA 1
ATOM 1305 C C . SER A 1 162 ? 4.580 46.095 32.511 1.00 43.19 162 SER A C 1
ATOM 1307 O O . SER A 1 162 ? 5.367 45.682 31.659 1.00 43.19 162 SER A O 1
ATOM 1309 N N . VAL A 1 163 ? 3.694 47.053 32.251 1.00 37.47 163 VAL A N 1
ATOM 1310 C CA . VAL A 1 163 ? 3.748 47.898 31.055 1.00 37.47 163 VAL A CA 1
ATOM 1311 C C . VAL A 1 163 ? 4.738 49.032 31.317 1.00 37.47 163 VAL A C 1
ATOM 1313 O O . VAL A 1 163 ? 4.474 49.946 32.092 1.00 37.47 163 VAL A O 1
ATOM 1316 N N . THR A 1 164 ? 5.896 48.964 30.664 1.00 36.75 164 THR A N 1
ATOM 1317 C CA . THR A 1 164 ? 6.867 50.060 30.575 1.00 36.75 164 THR A CA 1
ATOM 1318 C C . THR A 1 164 ? 6.460 51.048 29.477 1.00 36.75 164 THR A C 1
ATOM 1320 O O . THR A 1 164 ? 6.357 50.660 28.314 1.00 36.75 164 THR A O 1
ATOM 1323 N N . ARG A 1 165 ? 6.270 52.317 29.862 1.00 32.22 165 ARG A N 1
ATOM 1324 C CA . ARG A 1 165 ? 6.521 53.598 29.149 1.00 32.22 165 ARG A CA 1
ATOM 1325 C C . ARG A 1 165 ? 5.976 54.677 30.098 1.00 32.22 165 ARG A C 1
ATOM 1327 O O . ARG A 1 165 ? 4.784 54.661 30.378 1.00 32.22 165 ARG A O 1
ATOM 1334 N N . ILE A 1 166 ? 6.779 55.533 30.728 1.00 38.78 166 ILE A N 1
ATOM 1335 C CA . ILE A 1 166 ? 7.753 56.509 30.201 1.00 38.78 166 ILE A CA 1
ATOM 1336 C C . ILE A 1 166 ? 9.004 56.512 31.081 1.00 38.78 166 ILE A C 1
ATOM 1338 O O . ILE A 1 166 ? 8.835 56.429 32.317 1.00 38.78 166 ILE A O 1
#

Sequence (166 aa):
MEQNYEDLKAWQDGARRMLENDIEQMKEKLEQKLNLVRLMELTDELLTKIDRLNSELQDERAQRQAAEVKLSELNKLSAGVARKSPQVDILKAMRSYLKISKRKNLAKREAAKMVFTELCASAQMDFPEDIMEELSHLDDEQLEPKVVNVAGNYNDIHDNSSVTRI